Protein AF-A0A2S6AZQ7-F1 (afdb_monomer_lite)

Radius of gyration: 12.74 Å; chains: 1; bounding box: 30×27×38 Å

Sequence (86 aa):
TAQWNDDAHNTLHVLLTGEHEGYYAAYADQPIQRLARILGSGFGYQGDPSPIHDDKPRGQPSGHLPPTSFVAFLQNHDQIGNRAMG

pLDDT: mean 96.03, std 5.52, range [54.44, 98.5]

Foldseek 3Di:
DADEAVLLQLLVCCVVPVDCPDQSVQCVPPSVVLNVCCVQFNHSFAQAQGPNPVRGRDHHGRNVDDPRRYDHDNDDCCRPVVDPVD

Structure (mmCIF, N/CA/C/O backbone):
data_AF-A0A2S6AZQ7-F1
#
_entry.id   AF-A0A2S6AZQ7-F1
#
loop_
_atom_site.group_PDB
_atom_site.id
_atom_site.type_symbol
_atom_site.label_atom_id
_atom_site.label_alt_id
_atom_site.label_comp_id
_atom_site.label_asym_id
_atom_site.label_entity_id
_atom_site.label_seq_id
_atom_site.pdbx_PDB_ins_code
_atom_site.Cartn_x
_atom_site.Cartn_y
_atom_site.Cartn_z
_atom_site.occupancy
_atom_site.B_iso_or_equiv
_atom_site.auth_seq_id
_atom_site.auth_comp_id
_atom_site.auth_asym_id
_atom_site.auth_atom_id
_atom_site.pdbx_PDB_model_num
ATOM 1 N N . THR A 1 1 ? 19.013 -4.915 -7.061 1.00 89.81 1 THR A N 1
ATOM 2 C CA . THR A 1 1 ? 18.660 -4.342 -5.744 1.00 89.81 1 THR A CA 1
ATOM 3 C C . THR A 1 1 ? 17.146 -4.360 -5.597 1.00 89.81 1 THR A C 1
ATOM 5 O O . THR A 1 1 ? 16.459 -4.519 -6.604 1.00 89.81 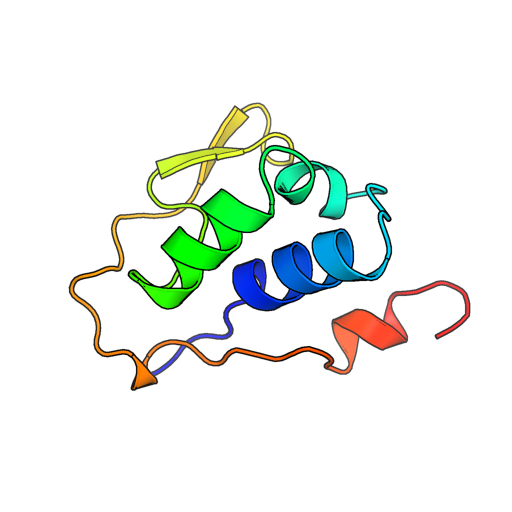1 THR A O 1
ATOM 8 N N . ALA A 1 2 ? 16.625 -4.265 -4.373 1.00 97.38 2 ALA A N 1
ATOM 9 C CA . ALA A 1 2 ? 15.189 -4.274 -4.084 1.00 97.38 2 ALA A CA 1
ATOM 10 C C . ALA A 1 2 ? 14.870 -3.296 -2.944 1.00 97.38 2 ALA A C 1
ATOM 12 O O . ALA A 1 2 ? 15.766 -2.963 -2.166 1.00 97.38 2 ALA A O 1
ATOM 13 N N . GLN A 1 3 ? 13.616 -2.854 -2.852 1.00 98.25 3 GLN A N 1
ATOM 14 C CA . GLN A 1 3 ? 13.125 -1.925 -1.837 1.00 98.25 3 GLN A CA 1
ATOM 15 C C . GLN A 1 3 ? 11.881 -2.488 -1.145 1.00 98.25 3 GLN A C 1
ATOM 17 O O . GLN A 1 3 ? 11.058 -3.162 -1.765 1.00 98.25 3 GLN A O 1
ATOM 22 N N . TRP A 1 4 ? 11.753 -2.206 0.148 1.00 98.38 4 TRP A N 1
ATOM 23 C CA . TRP A 1 4 ? 10.554 -2.502 0.927 1.00 98.38 4 TRP A CA 1
ATOM 24 C C . TRP A 1 4 ? 9.366 -1.698 0.402 1.00 98.38 4 TRP A C 1
ATOM 26 O O . TRP A 1 4 ? 9.469 -0.494 0.174 1.00 98.38 4 TRP A O 1
ATOM 36 N N . ASN A 1 5 ? 8.260 -2.392 0.143 1.00 98.25 5 ASN A N 1
ATOM 37 C CA . ASN A 1 5 ? 7.057 -1.808 -0.428 1.00 98.25 5 ASN A CA 1
ATOM 38 C C . ASN A 1 5 ? 5.965 -1.685 0.637 1.00 98.25 5 ASN A C 1
ATOM 40 O O . ASN A 1 5 ? 5.008 -2.460 0.661 1.00 98.25 5 ASN A O 1
ATOM 44 N N . ASP A 1 6 ? 6.104 -0.687 1.505 1.00 98.06 6 ASP A N 1
ATOM 45 C CA . ASP A 1 6 ? 5.126 -0.370 2.547 1.00 98.06 6 ASP A CA 1
ATOM 46 C C . ASP A 1 6 ? 3.742 -0.017 1.983 1.00 98.06 6 ASP A C 1
ATOM 48 O O . ASP A 1 6 ? 2.744 -0.208 2.671 1.00 98.06 6 ASP A O 1
ATOM 52 N N . ASP A 1 7 ? 3.632 0.419 0.720 1.00 98.06 7 ASP A N 1
ATOM 53 C CA . ASP A 1 7 ? 2.323 0.647 0.095 1.00 98.06 7 ASP A CA 1
ATOM 54 C C . ASP A 1 7 ? 1.511 -0.658 0.026 1.00 98.06 7 ASP A C 1
ATOM 56 O O . ASP A 1 7 ? 0.291 -0.629 0.210 1.00 98.06 7 ASP A O 1
ATOM 60 N N . ALA A 1 8 ? 2.178 -1.800 -0.197 1.00 98.19 8 ALA A N 1
ATOM 61 C CA . ALA A 1 8 ? 1.551 -3.121 -0.177 1.00 98.19 8 ALA A CA 1
ATOM 62 C C . ALA A 1 8 ? 1.022 -3.458 1.219 1.00 98.19 8 ALA A C 1
ATOM 64 O O . ALA A 1 8 ? -0.145 -3.824 1.353 1.00 98.19 8 ALA A O 1
ATOM 65 N N . HIS A 1 9 ? 1.857 -3.274 2.24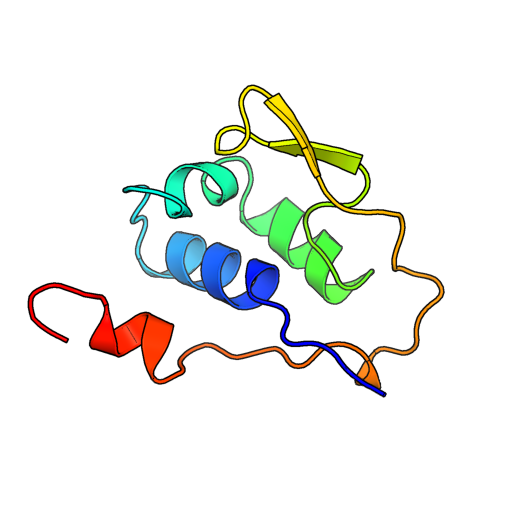5 1.00 98.44 9 HIS A N 1
ATOM 66 C CA . HIS A 1 9 ? 1.463 -3.465 3.637 1.00 98.44 9 HIS A CA 1
ATOM 67 C C . HIS A 1 9 ? 0.257 -2.591 3.998 1.00 98.44 9 HIS A C 1
ATOM 69 O O . HIS A 1 9 ? -0.783 -3.109 4.394 1.00 98.44 9 HIS A O 1
ATOM 75 N N . ASN A 1 10 ? 0.374 -1.278 3.802 1.00 98.19 10 ASN A N 1
ATOM 76 C CA . ASN A 1 10 ? -0.627 -0.314 4.243 1.00 98.19 10 ASN A CA 1
ATOM 77 C C . ASN A 1 10 ? -1.967 -0.537 3.536 1.00 98.19 10 ASN A C 1
ATOM 79 O O . ASN A 1 10 ? -3.013 -0.495 4.174 1.00 98.19 10 ASN A O 1
ATOM 83 N N . THR A 1 11 ? -1.946 -0.840 2.234 1.00 98.44 11 THR A N 1
ATOM 84 C CA . THR A 1 11 ? -3.174 -1.148 1.484 1.00 98.44 11 THR A CA 1
ATOM 85 C C . THR A 1 11 ? -3.832 -2.432 1.985 1.00 98.44 11 THR A C 1
ATOM 87 O O . THR A 1 11 ? -5.044 -2.460 2.182 1.00 98.44 11 THR A O 1
ATOM 90 N N . LEU A 1 12 ? -3.054 -3.497 2.213 1.00 98.44 12 LEU A N 1
ATOM 91 C CA . LEU A 1 12 ? -3.580 -4.763 2.730 1.00 98.44 12 LEU A CA 1
ATOM 92 C C . LEU A 1 12 ? -4.124 -4.610 4.153 1.00 98.44 12 LEU A C 1
ATOM 94 O O . LEU A 1 12 ? -5.190 -5.140 4.448 1.00 98.44 12 LEU A O 1
ATOM 98 N N . HIS A 1 13 ? -3.440 -3.853 5.010 1.00 98.25 13 HIS A N 1
ATOM 99 C CA . HIS A 1 13 ? -3.892 -3.575 6.371 1.00 98.25 13 HIS A CA 1
ATOM 100 C C . HIS A 1 13 ? -5.249 -2.871 6.371 1.00 98.25 13 HIS A C 1
ATOM 102 O O . HIS A 1 13 ? -6.180 -3.343 7.023 1.00 98.25 13 HIS A O 1
ATOM 108 N N . VAL A 1 14 ? -5.404 -1.810 5.573 1.00 98.31 14 VAL A N 1
ATOM 109 C CA . VAL A 1 14 ? -6.689 -1.107 5.439 1.00 98.31 14 VAL A CA 1
ATOM 110 C C . VAL A 1 14 ? -7.779 -2.028 4.889 1.00 98.31 14 VAL A C 1
ATOM 112 O O . VAL A 1 14 ? -8.882 -2.054 5.430 1.00 98.31 14 VAL A O 1
ATOM 115 N N . LEU A 1 15 ? -7.478 -2.830 3.859 1.00 97.94 15 LEU A N 1
ATOM 116 C CA . LEU A 1 15 ? -8.439 -3.786 3.290 1.00 97.94 15 LEU A CA 1
ATOM 117 C C . LEU A 1 15 ? -8.945 -4.805 4.310 1.00 97.94 15 LEU A C 1
ATOM 119 O O . LEU A 1 15 ? -10.120 -5.162 4.282 1.00 97.94 15 LEU A O 1
ATOM 123 N N . LEU A 1 16 ? -8.051 -5.311 5.158 1.00 98.00 16 LEU A N 1
ATOM 124 C CA . LEU A 1 16 ? -8.346 -6.418 6.064 1.00 98.00 16 LEU A CA 1
ATOM 125 C C . LEU A 1 16 ? -8.943 -5.958 7.397 1.00 98.00 16 LEU A C 1
ATOM 127 O O . LEU A 1 16 ? -9.670 -6.726 8.022 1.00 98.00 16 LEU A O 1
ATOM 131 N N . THR A 1 17 ? -8.642 -4.735 7.835 1.00 97.44 17 THR A N 1
ATOM 132 C CA . THR A 1 17 ? -9.024 -4.239 9.169 1.00 97.44 17 THR A CA 1
ATOM 133 C C . THR A 1 17 ? -10.031 -3.092 9.134 1.00 97.44 17 THR A C 1
ATOM 135 O O . THR A 1 17 ? -10.752 -2.886 10.106 1.00 97.44 17 THR A O 1
ATOM 138 N N . GLY A 1 18 ? -10.092 -2.330 8.037 1.00 97.19 18 GLY A N 1
ATOM 139 C CA . GLY A 1 18 ? -10.843 -1.075 7.959 1.00 97.19 18 GLY A CA 1
ATOM 140 C C . GLY A 1 18 ? -10.220 0.093 8.740 1.00 97.19 18 GLY A C 1
ATOM 141 O O . GLY A 1 18 ? -10.794 1.187 8.755 1.00 97.19 18 GLY A O 1
ATOM 142 N N . GLU A 1 19 ? -9.062 -0.099 9.382 1.00 97.31 19 GLU A N 1
ATOM 143 C CA . GLU A 1 19 ? -8.349 0.975 10.076 1.00 97.31 19 GLU A CA 1
ATOM 144 C C . GLU A 1 19 ? -7.911 2.057 9.083 1.00 97.31 19 GLU A C 1
ATOM 146 O O . GLU A 1 19 ? -7.417 1.761 8.001 1.00 97.31 19 GLU A O 1
ATOM 151 N N . HIS A 1 20 ? -8.076 3.323 9.455 1.00 95.94 20 HIS A N 1
ATOM 152 C CA . HIS A 1 20 ? -7.721 4.480 8.624 1.00 95.94 20 HIS A CA 1
ATOM 153 C C . HIS A 1 20 ? -7.062 5.592 9.454 1.00 95.94 20 HIS A C 1
ATOM 155 O O . HIS A 1 20 ? -7.066 6.757 9.070 1.00 95.94 20 HIS A O 1
ATOM 161 N N . GLU A 1 21 ? -6.493 5.239 10.605 1.00 93.69 21 GLU A N 1
ATOM 162 C CA . GLU A 1 21 ? -5.785 6.173 11.478 1.00 93.69 21 GLU A CA 1
ATOM 163 C C . GLU A 1 21 ? -4.369 6.469 10.962 1.00 93.69 21 GLU A C 1
ATOM 165 O O . GLU A 1 21 ? -3.721 5.634 10.327 1.00 93.69 21 GLU A O 1
ATOM 170 N N . GLY A 1 22 ? -3.860 7.670 11.247 1.00 93.00 22 GLY A N 1
ATOM 171 C CA . GLY A 1 22 ? -2.500 8.062 10.873 1.00 93.00 22 GLY A CA 1
ATOM 172 C C . GLY A 1 22 ? -2.235 7.914 9.372 1.00 93.00 22 GLY A C 1
ATOM 173 O O . GLY A 1 22 ? -3.013 8.380 8.538 1.00 93.00 22 GLY A O 1
ATOM 174 N N . TYR A 1 23 ? -1.131 7.254 9.012 1.00 94.12 23 TYR A N 1
ATOM 175 C CA . TYR A 1 23 ? -0.771 7.076 7.604 1.00 94.12 23 TYR A CA 1
ATOM 176 C C . TYR A 1 23 ? -1.685 6.102 6.848 1.00 94.12 23 TYR A C 1
ATOM 178 O O . TYR A 1 23 ? -1.672 6.120 5.617 1.00 94.12 23 TYR A O 1
ATOM 186 N N . TYR A 1 24 ? -2.510 5.298 7.532 1.00 97.06 24 TYR A N 1
ATOM 187 C CA . TYR A 1 24 ? -3.461 4.397 6.874 1.00 97.06 24 TYR A CA 1
ATOM 188 C C . TYR A 1 24 ? -4.570 5.152 6.133 1.00 97.06 24 TYR A C 1
ATOM 190 O O . TYR A 1 24 ? -5.045 4.665 5.108 1.00 97.06 24 TYR A O 1
ATOM 198 N N . ALA A 1 25 ? -4.917 6.375 6.560 1.00 96.00 25 ALA A N 1
ATOM 199 C CA . ALA A 1 25 ? -5.886 7.231 5.867 1.00 96.00 25 ALA A CA 1
ATOM 200 C C . ALA A 1 25 ? -5.555 7.418 4.376 1.00 96.00 25 ALA A C 1
ATOM 202 O O . ALA A 1 25 ? -6.449 7.453 3.533 1.00 96.00 25 ALA A O 1
ATOM 203 N N . ALA A 1 26 ? -4.262 7.473 4.031 1.00 96.62 26 ALA A N 1
ATOM 204 C CA . ALA A 1 26 ? -3.793 7.625 2.654 1.00 96.62 26 ALA A CA 1
ATOM 205 C C . ALA A 1 26 ? -4.145 6.423 1.747 1.00 96.62 26 ALA A C 1
ATOM 207 O O . ALA A 1 26 ? -4.134 6.537 0.522 1.00 96.62 26 ALA A O 1
ATOM 208 N N . TYR A 1 27 ? -4.484 5.275 2.334 1.00 97.56 27 TYR A N 1
ATOM 209 C CA . TYR A 1 27 ? -4.764 4.025 1.627 1.00 97.56 27 TYR A CA 1
ATOM 210 C C . TYR A 1 27 ? -6.239 3.610 1.714 1.00 97.56 27 TYR A C 1
ATOM 212 O O . TYR A 1 27 ? -6.605 2.597 1.126 1.00 97.56 27 TYR A O 1
ATOM 220 N N . ALA A 1 28 ? -7.080 4.385 2.408 1.00 96.81 28 ALA A N 1
ATOM 221 C CA . ALA A 1 28 ? -8.489 4.067 2.637 1.00 96.81 28 ALA A CA 1
ATOM 222 C C . ALA A 1 28 ? -9.410 4.363 1.449 1.00 96.81 28 ALA A C 1
ATOM 224 O O . ALA A 1 28 ? -10.454 3.722 1.325 1.00 96.81 28 ALA A O 1
ATOM 225 N N . ASP A 1 29 ? -9.028 5.279 0.554 1.00 95.00 29 ASP A N 1
ATOM 226 C CA . ASP A 1 29 ? -9.769 5.476 -0.693 1.00 95.00 29 ASP A CA 1
ATOM 227 C C . ASP A 1 29 ? -9.437 4.372 -1.703 1.00 95.00 29 ASP A C 1
ATOM 229 O O . ASP A 1 29 ? -8.270 4.143 -2.036 1.00 95.00 29 ASP A O 1
ATOM 233 N N . GLN A 1 30 ? -10.487 3.709 -2.197 1.00 96.25 30 GLN A N 1
ATOM 234 C CA . GLN A 1 30 ? -10.418 2.690 -3.250 1.00 96.25 30 GLN A CA 1
ATOM 2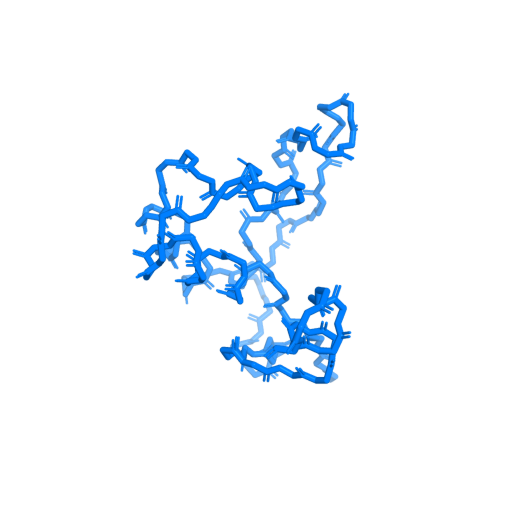35 C C . GLN A 1 30 ? -9.282 1.661 -3.050 1.00 96.25 30 GLN A C 1
ATOM 237 O O . GLN A 1 30 ? -8.432 1.456 -3.929 1.00 96.25 30 GLN A O 1
ATOM 242 N N . PRO A 1 31 ? -9.240 0.978 -1.892 1.00 97.12 31 PRO A N 1
ATOM 243 C CA . PRO A 1 31 ? -8.088 0.172 -1.507 1.00 97.12 31 PRO A CA 1
ATOM 244 C C . PRO A 1 31 ? -7.891 -1.061 -2.411 1.00 97.12 31 PRO A C 1
ATOM 246 O O . PRO A 1 31 ? -6.764 -1.504 -2.624 1.00 97.12 31 PRO A O 1
ATOM 249 N N . ILE A 1 32 ? -8.959 -1.578 -3.032 1.00 98.25 32 ILE A N 1
ATOM 250 C CA . ILE A 1 32 ? -8.878 -2.685 -4.003 1.00 98.25 32 ILE A CA 1
ATOM 251 C C . ILE A 1 32 ? -8.163 -2.230 -5.284 1.00 98.25 32 ILE A C 1
ATOM 253 O O . ILE A 1 32 ? -7.279 -2.922 -5.790 1.00 98.25 32 ILE A O 1
ATOM 257 N N . GLN A 1 33 ? -8.511 -1.051 -5.800 1.00 98.25 33 GLN A N 1
ATOM 258 C CA . GLN A 1 33 ? -7.884 -0.456 -6.980 1.00 98.25 33 GLN A CA 1
ATOM 259 C C . GLN A 1 33 ? -6.406 -0.163 -6.709 1.00 98.25 33 GLN A C 1
ATOM 261 O O . GLN A 1 33 ? -5.546 -0.417 -7.556 1.00 98.25 33 GLN A O 1
ATOM 266 N N . ARG A 1 34 ? -6.097 0.314 -5.500 1.00 97.88 34 ARG A N 1
ATOM 267 C CA . ARG A 1 34 ? -4.722 0.545 -5.061 1.00 97.88 34 ARG A CA 1
ATOM 268 C C . ARG A 1 34 ? -3.922 -0.756 -4.990 1.00 97.88 34 ARG A C 1
ATOM 270 O O . ARG A 1 34 ? -2.807 -0.798 -5.507 1.00 97.88 34 ARG A O 1
ATOM 277 N N . LEU A 1 35 ? -4.499 -1.832 -4.450 1.00 98.38 35 LEU A N 1
ATOM 278 C CA . LEU A 1 35 ? -3.859 -3.151 -4.427 1.00 98.38 35 LEU A CA 1
ATOM 279 C C . LEU A 1 35 ? -3.584 -3.667 -5.845 1.00 98.38 35 LEU A C 1
ATOM 281 O O . LEU A 1 35 ? -2.486 -4.147 -6.117 1.00 98.38 35 LEU A O 1
ATOM 285 N N . ALA A 1 36 ? -4.538 -3.519 -6.768 1.00 98.50 36 ALA A N 1
ATOM 286 C CA . ALA A 1 36 ? -4.342 -3.905 -8.164 1.00 98.50 36 ALA A CA 1
ATOM 287 C C . ALA A 1 36 ? -3.166 -3.148 -8.810 1.00 98.50 36 ALA A C 1
ATOM 289 O O . ALA A 1 36 ? -2.344 -3.753 -9.499 1.00 98.50 36 ALA A O 1
ATOM 290 N N . ARG A 1 37 ? -3.033 -1.842 -8.540 1.00 98.25 37 ARG A N 1
ATOM 291 C CA . ARG A 1 37 ? -1.894 -1.033 -9.006 1.00 98.25 37 ARG A CA 1
ATOM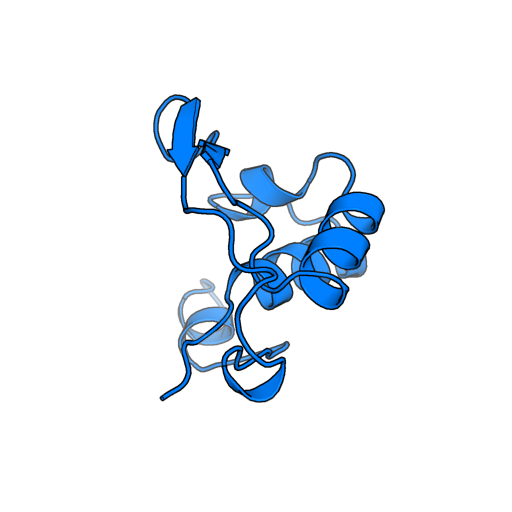 292 C C . ARG A 1 37 ? -0.571 -1.507 -8.408 1.00 98.25 37 ARG A C 1
ATOM 294 O O . ARG A 1 37 ? 0.401 -1.635 -9.149 1.00 98.25 37 ARG A O 1
ATOM 301 N N . ILE A 1 38 ? -0.539 -1.802 -7.110 1.00 98.31 38 ILE A N 1
ATOM 302 C CA . ILE A 1 38 ? 0.652 -2.308 -6.411 1.00 98.31 38 ILE A CA 1
ATOM 303 C C . ILE A 1 38 ? 1.116 -3.636 -7.016 1.00 98.31 38 ILE A C 1
ATOM 305 O O . ILE A 1 38 ? 2.282 -3.788 -7.371 1.00 98.31 38 ILE A O 1
ATOM 309 N N . LEU A 1 39 ? 0.191 -4.575 -7.219 1.00 97.94 39 LEU A N 1
ATOM 310 C CA . LEU A 1 39 ? 0.498 -5.868 -7.833 1.00 97.94 39 LEU A CA 1
ATOM 311 C C . LEU A 1 39 ? 0.914 -5.734 -9.304 1.00 97.94 39 LEU A C 1
ATOM 313 O O . LEU A 1 39 ? 1.765 -6.488 -9.768 1.00 97.94 39 LEU A O 1
ATOM 317 N N . GLY A 1 40 ? 0.332 -4.781 -10.036 1.00 98.06 40 GLY A N 1
ATOM 318 C CA . GLY A 1 40 ? 0.622 -4.573 -11.454 1.00 98.06 40 GLY A CA 1
ATOM 319 C C . GLY A 1 40 ? 1.873 -3.741 -11.745 1.00 98.06 40 GLY A C 1
ATOM 320 O O . GLY A 1 40 ? 2.443 -3.867 -12.824 1.00 98.06 40 GLY A O 1
ATOM 321 N N . SER A 1 41 ? 2.294 -2.867 -10.828 1.00 97.94 41 SER A N 1
ATOM 322 C CA . SER A 1 41 ? 3.317 -1.851 -11.124 1.00 97.94 41 SER A CA 1
ATOM 323 C C . SER A 1 41 ? 4.230 -1.470 -9.957 1.00 97.94 41 SER A C 1
ATOM 325 O O . SER A 1 41 ? 5.002 -0.527 -10.094 1.00 97.94 41 SER A O 1
ATOM 327 N N . GLY A 1 42 ? 4.191 -2.200 -8.840 1.00 98.06 42 GLY A N 1
ATOM 328 C CA . GLY A 1 42 ? 5.085 -1.985 -7.705 1.00 98.06 42 GLY A CA 1
ATOM 329 C C . GLY A 1 42 ? 4.493 -1.048 -6.658 1.00 98.06 42 GLY A C 1
ATOM 330 O O . GLY A 1 42 ? 3.753 -1.488 -5.780 1.00 98.06 42 GLY A O 1
ATOM 331 N N . PHE A 1 43 ? 4.834 0.240 -6.696 1.00 98.25 43 PHE A N 1
ATOM 332 C CA . PHE A 1 43 ? 4.342 1.197 -5.698 1.00 98.25 43 PHE A CA 1
ATOM 333 C C . PHE A 1 43 ? 2.897 1.631 -5.974 1.00 98.25 43 PHE A C 1
ATOM 335 O O . PHE A 1 43 ? 2.470 1.756 -7.124 1.00 98.25 43 PHE A O 1
ATOM 342 N N . GLY A 1 44 ? 2.136 1.907 -4.914 1.00 97.50 44 GLY A N 1
ATOM 343 C CA . GLY A 1 44 ? 0.787 2.460 -5.028 1.00 97.50 44 GLY A CA 1
ATOM 344 C C . GLY A 1 44 ? 0.820 3.929 -5.444 1.00 97.50 44 GLY A C 1
ATOM 345 O O . GLY A 1 44 ? 0.009 4.348 -6.267 1.00 97.50 44 GLY A O 1
ATOM 346 N N . TYR A 1 45 ? 1.789 4.684 -4.924 1.00 97.75 45 TYR A N 1
ATOM 347 C CA . TYR A 1 45 ? 2.034 6.083 -5.275 1.00 97.75 45 TYR A CA 1
ATOM 348 C C . TYR A 1 45 ? 3.143 6.228 -6.320 1.00 97.75 45 TYR A C 1
ATOM 350 O O . TYR A 1 45 ? 4.279 5.807 -6.096 1.00 97.75 45 TYR A O 1
ATOM 358 N N . GLN A 1 46 ? 2.822 6.843 -7.460 1.00 97.81 46 GLN A N 1
ATOM 359 C CA . GLN A 1 46 ? 3.752 6.998 -8.591 1.00 97.81 46 GLN A CA 1
ATOM 360 C C . GLN A 1 46 ? 3.756 8.425 -9.169 1.00 97.81 46 GLN A C 1
ATOM 362 O O . GLN A 1 46 ? 3.873 8.620 -10.377 1.00 97.81 46 GLN A O 1
ATOM 367 N N . GLY A 1 47 ? 3.619 9.420 -8.294 1.00 97.69 47 GLY A N 1
ATOM 368 C CA . GLY A 1 47 ? 3.427 10.839 -8.612 1.00 97.69 47 GLY A CA 1
ATOM 369 C C . GLY A 1 47 ? 2.064 11.373 -8.161 1.00 97.69 47 GLY A C 1
ATOM 370 O O . GLY A 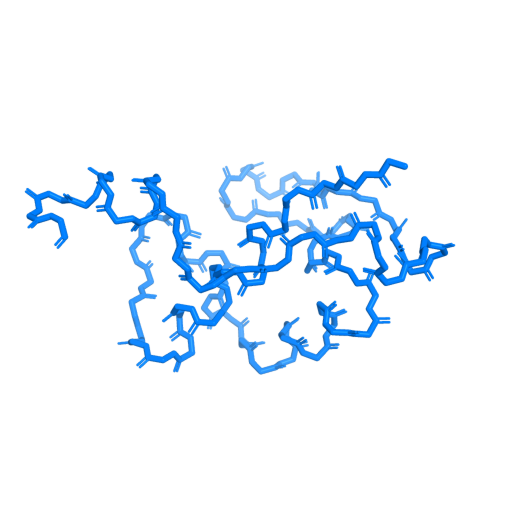1 47 ? 1.798 12.564 -8.291 1.00 97.69 47 GLY A O 1
ATOM 371 N N . ASP A 1 48 ? 1.210 10.503 -7.620 1.00 96.88 48 ASP A N 1
ATOM 372 C CA . ASP A 1 48 ? -0.117 10.854 -7.115 1.00 96.88 48 ASP A CA 1
ATOM 373 C C . ASP A 1 48 ? -0.006 11.779 -5.878 1.00 96.88 48 ASP A C 1
ATOM 375 O O . ASP A 1 48 ? 0.954 11.642 -5.102 1.00 96.88 48 ASP A O 1
ATOM 379 N N . PRO A 1 49 ? -0.961 12.708 -5.664 1.00 96.38 49 PRO A N 1
ATOM 380 C CA . PRO A 1 49 ? -0.992 13.547 -4.469 1.00 96.38 49 PRO A CA 1
ATOM 381 C C . PRO A 1 49 ? -1.182 12.682 -3.223 1.00 96.38 49 PRO A C 1
ATOM 383 O O . PRO A 1 49 ? -1.993 11.753 -3.202 1.00 96.38 49 PRO A O 1
ATOM 386 N N . SER A 1 50 ? -0.406 12.968 -2.183 1.00 94.44 50 SER A N 1
ATOM 387 C CA . SER A 1 50 ? -0.399 12.185 -0.953 1.00 94.44 50 SER A CA 1
ATOM 388 C C . SER A 1 50 ? -0.989 12.982 0.216 1.00 94.44 50 SER A C 1
ATOM 390 O O . SER A 1 50 ? -0.351 13.949 0.636 1.00 94.44 50 SER A O 1
ATOM 392 N N . PRO A 1 51 ? -2.080 12.515 0.856 1.00 92.38 51 PRO A N 1
ATOM 393 C CA . PRO A 1 51 ? -2.690 13.202 2.001 1.00 92.38 51 PRO A CA 1
ATOM 394 C C . PRO A 1 51 ? -1.731 13.422 3.180 1.00 92.38 51 PRO A C 1
ATOM 396 O O . PRO A 1 51 ? -1.824 14.408 3.897 1.00 92.38 51 PRO A O 1
ATOM 399 N N . ILE A 1 52 ? -0.759 12.522 3.359 1.00 92.56 52 ILE A N 1
ATOM 400 C CA . ILE A 1 52 ? 0.258 12.607 4.424 1.00 92.56 52 ILE A CA 1
ATOM 401 C C . ILE A 1 52 ? 1.461 13.509 4.079 1.00 92.56 52 ILE A C 1
ATOM 403 O O . ILE A 1 52 ? 2.387 13.613 4.874 1.00 92.56 52 ILE A O 1
ATOM 407 N N . HIS A 1 53 ? 1.479 14.130 2.893 1.00 93.44 53 HIS A N 1
ATOM 408 C CA . HIS A 1 53 ? 2.556 15.017 2.425 1.00 93.44 53 HIS A CA 1
ATOM 409 C C . HIS A 1 53 ? 2.007 16.364 1.919 1.00 93.44 53 HIS A C 1
ATOM 411 O O . HIS A 1 53 ? 2.528 16.908 0.944 1.00 93.44 53 HIS A O 1
ATOM 417 N N . ASP A 1 54 ? 0.950 16.892 2.543 1.00 94.38 54 ASP A N 1
ATOM 418 C CA . ASP A 1 54 ? 0.276 18.136 2.129 1.00 94.38 54 ASP A CA 1
ATOM 419 C C . ASP A 1 54 ? -0.137 18.121 0.643 1.00 94.38 54 ASP A C 1
ATOM 421 O O . ASP A 1 54 ? 0.112 19.075 -0.096 1.00 94.38 54 ASP A O 1
ATOM 425 N N . ASP A 1 55 ? -0.662 16.983 0.176 1.00 95.25 55 ASP A N 1
ATOM 426 C CA . ASP A 1 55 ? -1.038 16.715 -1.221 1.00 95.25 55 ASP A CA 1
ATOM 427 C C . ASP A 1 55 ? 0.094 16.865 -2.252 1.00 95.25 55 ASP A C 1
ATOM 429 O O . ASP A 1 55 ? -0.138 16.827 -3.464 1.00 95.25 55 ASP A O 1
ATOM 433 N N . LYS A 1 56 ? 1.354 16.958 -1.809 1.00 97.38 56 LYS A N 1
ATOM 434 C CA . LYS A 1 56 ? 2.500 16.948 -2.722 1.00 97.38 56 LYS A CA 1
ATOM 435 C C . LYS A 1 56 ? 2.605 15.590 -3.434 1.00 97.38 56 LYS A C 1
ATOM 437 O O . LYS A 1 56 ? 2.306 14.555 -2.824 1.00 97.38 56 LYS A O 1
ATOM 442 N N . PRO A 1 57 ? 3.068 15.572 -4.701 1.00 97.69 57 PRO A N 1
ATOM 443 C CA . PRO A 1 57 ? 3.310 14.337 -5.440 1.00 97.69 57 PRO A CA 1
ATOM 444 C C . PRO A 1 57 ? 4.247 13.390 -4.685 1.00 97.69 57 PRO A C 1
ATOM 446 O O . PRO A 1 57 ? 5.348 13.785 -4.292 1.00 97.69 57 PRO A O 1
ATOM 449 N N . ARG A 1 58 ? 3.837 12.129 -4.517 1.00 97.56 58 ARG A N 1
ATOM 450 C CA . ARG A 1 58 ? 4.659 11.079 -3.897 1.00 97.56 58 ARG A CA 1
ATOM 451 C C . ARG A 1 58 ? 5.047 10.016 -4.917 1.00 97.56 58 ARG A C 1
ATOM 453 O O . ARG A 1 58 ? 4.190 9.444 -5.583 1.00 97.56 58 ARG A O 1
ATOM 460 N N . GLY A 1 59 ? 6.334 9.677 -4.955 1.00 96.69 59 GLY A N 1
ATOM 461 C CA . GLY A 1 59 ? 6.858 8.576 -5.767 1.00 96.69 59 GLY A CA 1
ATOM 462 C C . GLY A 1 59 ? 7.063 8.928 -7.242 1.00 96.69 59 GLY A C 1
ATOM 463 O O . GLY A 1 59 ? 6.965 10.083 -7.650 1.00 96.69 59 GLY A O 1
ATOM 464 N N . GLN A 1 60 ? 7.395 7.908 -8.032 1.00 97.75 60 GLN A N 1
ATOM 465 C CA . GLN A 1 60 ? 7.650 7.983 -9.474 1.00 97.75 60 GLN A CA 1
ATOM 466 C C . GLN A 1 60 ? 7.125 6.708 -10.159 1.00 97.75 60 GLN A C 1
ATOM 468 O O . GLN A 1 60 ? 6.956 5.689 -9.479 1.00 97.75 60 GLN A O 1
ATOM 473 N N . PRO A 1 61 ? 6.894 6.721 -11.487 1.00 98.19 61 PRO A N 1
ATOM 474 C CA . PRO A 1 61 ? 6.517 5.525 -12.236 1.00 98.19 61 PRO A CA 1
ATOM 475 C C . P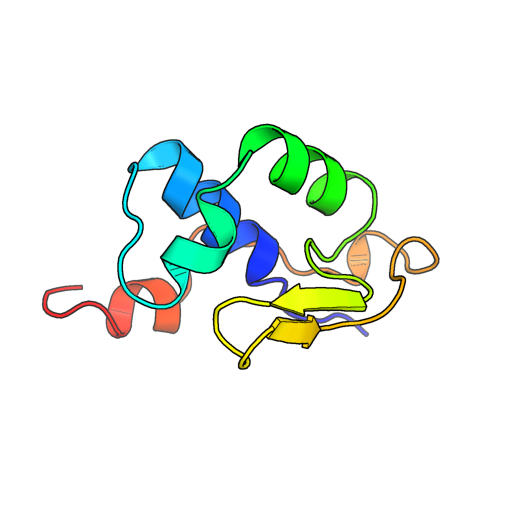RO A 1 61 ? 7.482 4.358 -11.993 1.00 98.19 61 PRO A C 1
ATOM 477 O O . PRO A 1 61 ? 8.683 4.484 -12.230 1.00 98.19 61 PRO A O 1
ATOM 480 N N . SER A 1 62 ? 6.961 3.213 -11.547 1.00 98.38 62 SER A N 1
ATOM 481 C CA . SER A 1 62 ? 7.784 2.062 -11.122 1.00 98.38 62 SER A CA 1
ATOM 482 C C . SER A 1 62 ? 7.542 0.772 -11.910 1.00 98.38 62 SER A C 1
ATOM 484 O O . SER A 1 62 ? 8.327 -0.165 -11.790 1.00 98.38 62 SER A O 1
ATOM 486 N N . GLY A 1 63 ? 6.564 0.745 -12.822 1.00 97.94 63 GLY A N 1
ATOM 487 C CA . GLY A 1 63 ? 6.231 -0.447 -13.619 1.00 97.94 63 GLY A CA 1
ATOM 488 C C . GLY A 1 63 ? 7.314 -0.935 -14.596 1.00 97.94 63 GLY A C 1
ATOM 489 O O . GLY A 1 63 ? 7.171 -2.005 -15.175 1.00 97.94 63 GLY A O 1
ATOM 490 N N . HIS A 1 64 ? 8.394 -0.174 -14.790 1.00 98.00 64 HIS A N 1
ATOM 491 C CA . HIS A 1 64 ? 9.547 -0.594 -15.595 1.00 98.00 64 HIS A CA 1
ATOM 492 C C . HIS A 1 64 ? 10.543 -1.471 -14.812 1.00 98.00 64 HIS A C 1
ATOM 494 O O . HIS A 1 64 ? 11.470 -2.025 -15.403 1.00 98.00 64 HIS A O 1
ATOM 500 N N . LEU A 1 65 ? 10.385 -1.579 -13.489 1.00 98.38 65 LEU A N 1
ATOM 501 C CA . LEU A 1 65 ? 11.238 -2.391 -12.624 1.00 98.38 65 LEU A CA 1
ATOM 502 C C . LEU A 1 65 ? 10.734 -3.842 -12.564 1.00 98.38 65 LEU A C 1
ATOM 504 O O . LEU A 1 65 ? 9.529 -4.084 -12.655 1.00 98.38 65 LEU A O 1
ATOM 508 N N . PRO A 1 66 ? 11.628 -4.831 -12.375 1.00 98.06 66 PRO A N 1
ATOM 509 C CA . PRO A 1 66 ? 11.208 -6.219 -12.239 1.00 98.06 66 PRO A CA 1
ATOM 510 C C . PRO A 1 66 ? 10.421 -6.429 -10.930 1.00 98.06 66 PRO A C 1
ATOM 512 O O . PRO A 1 66 ? 10.741 -5.794 -9.924 1.00 98.06 66 PRO A O 1
ATOM 515 N N . PRO A 1 67 ? 9.465 -7.378 -10.869 1.00 97.62 67 PRO A N 1
ATOM 516 C CA . PRO A 1 67 ? 8.704 -7.661 -9.645 1.00 97.62 67 PRO A CA 1
ATOM 517 C C . PRO A 1 67 ? 9.579 -7.975 -8.420 1.00 97.62 67 PRO A C 1
ATOM 519 O O . PRO A 1 67 ? 9.237 -7.627 -7.295 1.00 97.62 67 PRO A O 1
ATOM 522 N N . THR A 1 68 ? 10.759 -8.565 -8.633 1.00 98.00 68 THR A N 1
ATOM 523 C CA . THR A 1 68 ? 11.741 -8.866 -7.577 1.00 98.00 68 THR A CA 1
ATOM 524 C C . THR A 1 68 ? 12.382 -7.627 -6.946 1.00 98.00 68 THR A C 1
ATOM 526 O O . THR A 1 68 ? 13.128 -7.756 -5.979 1.00 98.00 68 THR A O 1
ATOM 529 N N . SER A 1 69 ? 12.139 -6.429 -7.483 1.00 98.44 69 SER A N 1
ATOM 530 C CA . SER A 1 69 ? 12.591 -5.168 -6.890 1.00 98.44 69 SER A CA 1
ATOM 531 C C . SER A 1 69 ? 11.687 -4.666 -5.761 1.00 98.44 69 SER A C 1
ATOM 533 O O . SER A 1 69 ? 12.068 -3.703 -5.098 1.00 98.44 69 SER A O 1
ATOM 535 N N . PHE A 1 70 ? 10.552 -5.321 -5.492 1.00 98.50 70 PHE A N 1
ATOM 536 C CA . PHE A 1 70 ? 9.586 -4.911 -4.471 1.00 98.50 70 PHE A CA 1
ATOM 537 C C . PHE A 1 70 ? 9.436 -5.995 -3.398 1.00 98.50 70 PHE A C 1
ATOM 539 O O . PHE A 1 70 ? 8.876 -7.062 -3.642 1.00 98.50 70 PHE A O 1
ATOM 546 N N . VAL A 1 71 ? 9.920 -5.722 -2.188 1.00 98.31 71 VAL A N 1
ATOM 547 C CA . VAL A 1 71 ? 9.734 -6.607 -1.032 1.00 98.31 71 VAL A CA 1
ATOM 548 C C . VAL A 1 71 ? 8.390 -6.269 -0.393 1.00 98.31 71 VAL A C 1
ATOM 550 O O . VAL A 1 71 ? 8.278 -5.281 0.331 1.00 98.31 71 VAL A O 1
ATOM 553 N N . ALA A 1 72 ? 7.365 -7.063 -0.695 1.00 97.50 72 ALA A N 1
ATOM 554 C CA . ALA A 1 72 ? 6.044 -6.952 -0.083 1.00 97.50 72 ALA A CA 1
ATOM 555 C C . ALA A 1 72 ? 5.958 -7.797 1.196 1.00 97.50 72 ALA A C 1
ATOM 557 O O . ALA A 1 72 ? 6.516 -8.892 1.271 1.00 97.50 72 ALA A O 1
ATOM 558 N N . PHE A 1 73 ? 5.237 -7.296 2.193 1.00 98.31 73 PHE A N 1
ATOM 559 C CA . PHE A 1 73 ? 5.047 -7.957 3.480 1.00 98.31 73 PHE A CA 1
ATOM 560 C C . PHE A 1 73 ? 3.698 -7.559 4.074 1.00 98.31 73 PHE A C 1
ATOM 562 O O . PHE A 1 73 ? 3.210 -6.455 3.848 1.00 98.31 73 PHE A O 1
ATOM 569 N N . LEU A 1 74 ? 3.106 -8.467 4.850 1.00 96.81 74 LEU A N 1
ATOM 570 C CA . LEU A 1 74 ? 1.958 -8.144 5.697 1.00 96.81 74 LEU A CA 1
ATOM 571 C C . LEU A 1 74 ? 2.397 -7.586 7.042 1.00 96.81 74 LEU A C 1
ATOM 573 O O . LEU A 1 74 ? 1.653 -6.835 7.644 1.00 96.81 74 LEU A O 1
ATOM 577 N N . GLN A 1 75 ? 3.560 -7.988 7.545 1.00 97.12 75 GLN A N 1
ATOM 578 C CA . GLN A 1 75 ? 4.016 -7.657 8.889 1.00 97.12 75 GLN A CA 1
ATOM 579 C C . GLN A 1 75 ? 5.536 -7.512 8.872 1.00 97.12 75 GLN A C 1
ATOM 581 O O . GLN A 1 75 ? 6.232 -8.273 8.197 1.00 97.12 75 GLN A O 1
ATOM 586 N N . ASN A 1 76 ? 6.048 -6.554 9.635 1.00 97.50 76 ASN A N 1
ATOM 587 C CA . ASN A 1 76 ? 7.456 -6.442 9.997 1.00 97.50 76 ASN A CA 1
ATOM 588 C C . ASN A 1 76 ? 7.543 -5.867 11.429 1.00 97.50 76 ASN A C 1
ATOM 590 O O . ASN A 1 76 ? 6.516 -5.659 12.079 1.00 97.50 76 ASN A O 1
ATOM 594 N N . HIS A 1 77 ? 8.756 -5.625 11.931 1.00 96.94 77 HIS A N 1
ATOM 595 C CA . HIS A 1 77 ? 8.935 -5.118 13.293 1.00 96.94 77 HIS A CA 1
ATOM 596 C C . HIS A 1 77 ? 8.358 -3.711 13.505 1.00 96.94 77 HIS A C 1
ATOM 598 O O . HIS A 1 77 ? 7.868 -3.449 14.593 1.00 96.94 77 HIS A O 1
ATOM 604 N N . ASP A 1 78 ? 8.358 -2.840 12.494 1.00 96.50 78 ASP A N 1
ATOM 605 C CA . ASP A 1 78 ? 7.763 -1.502 12.583 1.00 96.50 78 ASP A CA 1
ATOM 606 C C . ASP A 1 78 ? 6.234 -1.571 12.576 1.00 96.50 78 ASP A C 1
ATOM 608 O O . ASP A 1 78 ? 5.575 -0.921 13.385 1.00 96.50 78 ASP A O 1
ATOM 612 N N . GLN A 1 79 ? 5.660 -2.381 11.684 1.00 96.38 79 GLN A N 1
ATOM 613 C CA . GLN A 1 79 ? 4.210 -2.446 11.478 1.00 96.38 79 GLN A CA 1
ATOM 614 C C . GLN A 1 79 ? 3.459 -3.080 12.657 1.00 96.38 79 GLN A C 1
ATOM 616 O O . GLN A 1 79 ? 2.280 -2.796 12.863 1.00 96.38 79 GLN A O 1
ATOM 621 N N . ILE A 1 80 ? 4.159 -3.878 13.467 1.00 95.06 80 ILE A N 1
ATOM 622 C CA . ILE A 1 80 ? 3.670 -4.366 14.761 1.00 95.06 80 ILE A CA 1
ATOM 623 C C . ILE A 1 80 ? 4.173 -3.494 15.910 1.00 95.06 80 ILE A C 1
ATOM 625 O O . ILE A 1 80 ? 3.388 -2.972 16.693 1.00 95.06 80 ILE A O 1
ATOM 629 N N . GLY A 1 81 ? 5.485 -3.282 16.004 1.00 94.44 81 GLY A N 1
ATOM 630 C CA . GLY A 1 81 ? 6.119 -2.657 17.165 1.00 94.44 81 GLY A CA 1
ATOM 631 C C . GLY A 1 81 ? 5.770 -1.185 17.384 1.00 94.44 81 GLY A C 1
ATOM 632 O O . GLY A 1 81 ? 5.854 -0.720 18.517 1.00 94.44 81 GLY A O 1
ATOM 633 N N . ASN A 1 82 ? 5.346 -0.453 16.347 1.00 93.12 82 ASN A N 1
ATOM 634 C CA . ASN A 1 82 ? 4.930 0.948 16.484 1.00 93.12 82 ASN A CA 1
ATOM 635 C C . ASN A 1 82 ? 3.477 1.111 16.958 1.00 93.12 82 ASN A C 1
ATOM 637 O O . ASN A 1 82 ? 3.033 2.235 17.203 1.00 93.12 82 ASN A O 1
ATOM 641 N N . ARG A 1 83 ? 2.713 0.020 17.085 1.00 90.06 83 ARG A N 1
ATOM 642 C CA . ARG A 1 83 ? 1.353 0.055 17.633 1.00 90.06 83 ARG A CA 1
ATOM 643 C C . ARG A 1 83 ? 1.431 0.056 19.158 1.00 90.06 83 ARG A C 1
ATOM 645 O O . ARG A 1 83 ? 2.237 -0.658 19.745 1.00 90.06 83 ARG A O 1
ATOM 652 N N . ALA A 1 84 ? 0.561 0.829 19.813 1.00 80.88 84 ALA A N 1
ATOM 653 C CA . ALA A 1 84 ? 0.617 1.072 21.261 1.00 80.88 84 ALA A CA 1
ATOM 654 C C . ALA A 1 84 ? 0.588 -0.201 22.136 1.00 80.88 84 ALA A C 1
ATOM 656 O O . ALA A 1 84 ? 1.008 -0.148 23.289 1.00 80.88 84 ALA A O 1
ATOM 657 N N . MET A 1 85 ? 0.101 -1.324 21.598 1.00 78.94 85 MET A N 1
ATOM 658 C CA . MET A 1 85 ? 0.006 -2.612 22.292 1.00 78.94 85 MET A CA 1
ATOM 659 C C . MET A 1 85 ? 0.638 -3.784 21.521 1.00 78.94 85 MET A C 1
ATOM 661 O O . MET A 1 85 ? 0.447 -4.922 21.944 1.00 78.94 85 MET A O 1
ATOM 665 N N . GLY A 1 86 ? 1.390 -3.519 20.444 1.00 54.44 86 GLY A N 1
ATOM 666 C CA . GLY A 1 86 ? 1.902 -4.556 19.536 1.00 54.44 86 GLY A CA 1
ATOM 667 C C . GLY A 1 86 ? 0.798 -5.207 18.717 1.00 54.44 86 GLY A C 1
ATOM 668 O O . GLY A 1 86 ? 0.272 -6.245 19.167 1.00 54.44 86 GLY A O 1
#

Secondary structure (DSSP, 8-state):
--EE-HHHHHHHHHHHH---SGGGGGG-SSHHHHHHHHHHHS-S-SSEE-GGGTT-EE----TTS-GGGEE--S--HHHHHTSTT-